Protein AF-A0A2I7N3X5-F1 (afdb_monomer_lite)

Foldseek 3Di:
DDDDDPVVVVVVVVVVVVVVVVVVVVVVVLVLLVVLLVLVVVVVVVVVVVQVLQFVVCLVVVAHDQDQAPQQVVSVHPGFQCPCDVFWRGWGWGDHHPDQKIKIKTWTDCVSNPLWAQQPSHGDPTKIKIWIWGDDDSGTDIQIEISTDCSSYDPRHHTD

Organism: NCBI:txid2067065

Radius of gyration: 23.69 Å; chains: 1; bounding box: 60×32×77 Å

InterPro domains:
  IPR001082 Fimbrial protein pilin [PF00114] (39-157)
  IPR045584 Pilin-like [SSF54523] (31-158)

Sequence (160 aa):
MKPKTPAIFKNVFIISIVVIAGLAWTFKITYESYLSRKKIHEGFLIITAIQNRLEGYADENSGIPYYPKLDNESFGLPNPFKINGTYINQVTALKPQNSSEISLIATVNTIEVPNLENGDDHPLSSPHIRFTGRYAHGGIIWQCSSDLAQRYLPDNCHGT

Structure (mmCIF, N/CA/C/O backbone):
data_AF-A0A2I7N3X5-F1
#
_entry.id   AF-A0A2I7N3X5-F1
#
loop_
_atom_site.group_PDB
_atom_site.id
_atom_site.type_symbol
_atom_site.label_atom_id
_atom_site.label_alt_id
_atom_site.label_comp_id
_atom_site.label_asym_id
_atom_site.label_entity_id
_atom_site.label_seq_id
_atom_site.pdbx_PDB_ins_code
_atom_site.Cartn_x
_atom_site.Cartn_y
_atom_site.Cartn_z
_atom_site.occupancy
_atom_site.B_iso_or_equiv
_atom_site.auth_seq_id
_atom_site.auth_comp_id
_atom_site.auth_asym_id
_atom_site.auth_atom_id
_atom_site.pdbx_PDB_model_num
ATOM 1 N N . MET A 1 1 ? -39.128 17.601 52.358 1.00 39.94 1 MET A N 1
ATOM 2 C CA . MET A 1 1 ? -39.457 16.328 51.676 1.00 39.94 1 MET A CA 1
ATOM 3 C C . MET A 1 1 ? -38.589 16.210 50.433 1.00 39.94 1 MET A C 1
ATOM 5 O O . MET A 1 1 ? -38.705 17.050 49.555 1.00 39.94 1 MET A O 1
ATOM 9 N N . LYS A 1 2 ? -37.662 15.246 50.386 1.00 49.31 2 LYS A N 1
ATOM 10 C CA . LYS A 1 2 ? -36.831 14.993 49.197 1.00 49.31 2 LYS A CA 1
ATOM 11 C C . LYS A 1 2 ? -37.617 14.037 48.287 1.00 49.31 2 LYS A C 1
ATOM 13 O O . LYS A 1 2 ? -37.956 12.953 48.767 1.00 49.31 2 LYS A O 1
ATOM 18 N N . PRO A 1 3 ? -37.960 14.405 47.042 1.00 56.19 3 PRO A N 1
ATOM 19 C CA . PRO A 1 3 ? -38.692 13.506 46.159 1.00 56.19 3 PRO A CA 1
ATOM 20 C C . PRO A 1 3 ? -37.821 12.280 45.858 1.00 56.19 3 PRO A C 1
ATOM 22 O O . PRO A 1 3 ? -36.704 12.403 45.357 1.00 56.19 3 PRO A O 1
ATOM 25 N N . LYS A 1 4 ? -38.313 11.090 46.222 1.00 56.38 4 LYS A N 1
ATOM 26 C CA . LYS A 1 4 ? -37.717 9.807 45.834 1.00 56.38 4 LYS A CA 1
ATOM 27 C C . LYS A 1 4 ? -37.973 9.631 44.341 1.00 56.38 4 LYS A C 1
ATOM 29 O O . LYS A 1 4 ? -39.075 9.268 43.942 1.00 56.38 4 LYS A O 1
ATOM 34 N N . THR A 1 5 ? -36.968 9.904 43.520 1.00 61.75 5 THR A N 1
ATOM 35 C CA . THR A 1 5 ? -36.982 9.526 42.106 1.00 61.75 5 THR A CA 1
ATOM 36 C C . THR A 1 5 ? -37.200 8.010 42.033 1.00 61.75 5 THR A C 1
ATOM 38 O O . THR A 1 5 ? -36.470 7.272 42.705 1.00 61.75 5 THR A O 1
ATOM 41 N N . PRO A 1 6 ? -38.205 7.513 41.291 1.00 58.97 6 PRO A N 1
ATOM 42 C CA . PRO A 1 6 ? -38.467 6.083 41.224 1.00 58.97 6 PRO A CA 1
ATOM 43 C C . PRO A 1 6 ? -37.237 5.384 40.639 1.00 58.97 6 PRO A C 1
ATOM 45 O O . PRO A 1 6 ? -36.724 5.792 39.598 1.00 58.97 6 PRO A O 1
ATOM 48 N N . ALA A 1 7 ? -36.751 4.337 41.314 1.00 6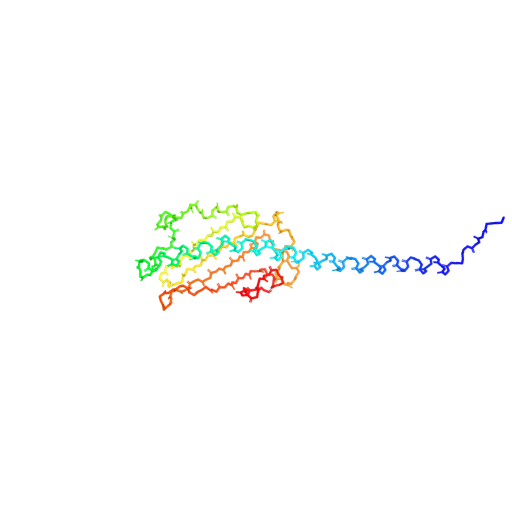0.81 7 ALA A N 1
ATOM 49 C CA . ALA A 1 7 ? -35.537 3.598 40.941 1.00 60.81 7 ALA A CA 1
ATOM 50 C C . ALA A 1 7 ? -35.543 3.116 39.473 1.00 60.81 7 ALA A C 1
ATOM 52 O O . ALA A 1 7 ? -34.493 2.991 38.850 1.00 60.81 7 ALA A O 1
ATOM 53 N N . ILE A 1 8 ? -36.736 2.939 38.901 1.00 62.22 8 ILE A N 1
ATOM 54 C CA . ILE A 1 8 ? -36.976 2.603 37.496 1.00 62.22 8 ILE A CA 1
ATOM 55 C C . ILE A 1 8 ? -36.409 3.680 36.553 1.00 62.22 8 ILE A C 1
ATOM 57 O O . ILE A 1 8 ? -35.734 3.343 35.587 1.00 62.22 8 ILE A O 1
ATOM 61 N N . PHE A 1 9 ? -36.591 4.971 36.859 1.00 63.41 9 PHE A N 1
ATOM 62 C CA . PHE A 1 9 ? -36.095 6.073 36.023 1.00 63.41 9 PHE A CA 1
ATOM 63 C C . PHE A 1 9 ? -34.560 6.125 35.998 1.00 63.41 9 PHE A C 1
ATOM 65 O O . PHE A 1 9 ? -33.952 6.365 34.959 1.00 63.41 9 PHE A O 1
ATOM 72 N N . LYS A 1 10 ? -33.922 5.817 37.136 1.00 72.31 10 LYS A N 1
ATOM 73 C CA . LYS A 1 10 ? -32.459 5.723 37.246 1.00 72.31 10 LYS A CA 1
ATOM 74 C C . LYS A 1 10 ? -31.905 4.555 36.420 1.00 72.31 10 LYS A C 1
ATOM 76 O O . LYS A 1 10 ? -30.892 4.720 35.748 1.00 72.31 10 LYS A O 1
ATOM 81 N N . ASN A 1 11 ? -32.579 3.405 36.433 1.00 78.31 11 ASN A N 1
ATOM 82 C CA . ASN A 1 11 ? -32.151 2.227 35.677 1.00 78.31 11 ASN A CA 1
ATOM 83 C C . ASN A 1 11 ? -32.316 2.425 34.164 1.00 78.31 11 ASN A C 1
ATOM 85 O O . ASN A 1 11 ? -31.396 2.113 33.414 1.00 78.31 11 ASN A O 1
ATOM 89 N N . VAL A 1 12 ? -33.436 3.007 33.720 1.00 83.38 12 VAL A N 1
ATOM 90 C CA . VAL A 1 12 ? -33.669 3.324 32.299 1.00 83.38 12 VAL A CA 1
ATOM 91 C C . VAL A 1 12 ? -32.603 4.286 31.766 1.00 83.38 12 VAL A C 1
ATOM 93 O O . VAL A 1 12 ? -32.057 4.051 30.691 1.00 83.38 12 VAL A O 1
ATOM 96 N N . PHE A 1 13 ? -32.239 5.313 32.540 1.00 83.69 13 PHE A N 1
ATOM 97 C CA . PHE A 1 13 ? -31.217 6.287 32.145 1.00 83.69 13 PHE A CA 1
ATOM 98 C C . PHE A 1 13 ? -29.816 5.665 32.007 1.00 83.69 13 PHE A C 1
ATOM 100 O O . PHE A 1 13 ? -29.092 5.951 31.051 1.00 83.69 13 PHE A O 1
ATOM 107 N N . ILE A 1 14 ? -29.439 4.763 32.920 1.00 86.62 14 ILE A N 1
ATOM 108 C CA . ILE A 1 14 ? -28.159 4.041 32.838 1.00 86.62 14 ILE A CA 1
ATOM 109 C C . ILE A 1 14 ? -28.139 3.130 31.605 1.00 86.62 14 ILE A C 1
ATOM 111 O O . ILE A 1 14 ? -27.171 3.159 30.848 1.00 86.62 14 ILE A O 1
ATOM 115 N N . ILE A 1 15 ? -29.216 2.376 31.360 1.00 87.88 15 ILE A N 1
ATOM 116 C CA . ILE A 1 15 ? -29.321 1.489 30.192 1.00 87.88 15 ILE A CA 1
ATOM 117 C C . ILE A 1 15 ? -29.204 2.296 28.894 1.00 87.88 15 ILE A C 1
ATOM 119 O O . ILE A 1 15 ? -28.446 1.908 28.007 1.00 87.88 15 ILE A O 1
ATOM 123 N N . SER A 1 16 ? -29.874 3.450 28.793 1.00 87.25 16 SER A N 1
ATOM 124 C CA . SER A 1 16 ? -29.777 4.295 27.598 1.00 87.25 16 SER A CA 1
ATOM 125 C C . SER A 1 16 ? -28.356 4.790 27.326 1.00 87.25 16 SER A C 1
ATOM 127 O O . SER A 1 16 ? -27.920 4.776 26.178 1.00 87.25 16 SER A O 1
ATOM 129 N N . ILE A 1 17 ? -27.600 5.163 28.365 1.00 89.94 17 ILE A N 1
ATOM 130 C CA . ILE A 1 17 ? -26.208 5.611 28.206 1.00 89.94 17 ILE A CA 1
ATOM 131 C C . ILE A 1 17 ? -25.330 4.464 27.704 1.00 89.94 17 ILE A C 1
ATOM 133 O O . ILE A 1 17 ? -24.526 4.666 26.797 1.00 89.94 17 ILE A O 1
ATOM 137 N N . VAL A 1 18 ? -25.501 3.260 28.257 1.00 90.12 18 VAL A N 1
ATOM 138 C CA . VAL A 1 18 ? -24.733 2.074 27.850 1.00 90.12 18 VAL A CA 1
ATOM 139 C C . VAL A 1 18 ? -24.995 1.727 26.383 1.00 90.12 18 VAL A C 1
ATOM 141 O O . VAL A 1 18 ? -24.051 1.471 25.639 1.00 90.12 18 VAL A O 1
ATOM 144 N N . VAL A 1 19 ? -26.254 1.782 25.942 1.00 91.19 19 VAL A N 1
ATOM 145 C CA . VAL A 1 19 ? -26.618 1.520 24.540 1.00 91.19 19 VAL A CA 1
ATOM 146 C C . VAL A 1 19 ? -25.997 2.557 23.600 1.00 91.19 19 VAL A C 1
ATOM 148 O O . VAL A 1 19 ? -25.390 2.187 22.597 1.00 91.19 19 VAL A O 1
ATOM 151 N N . ILE A 1 20 ? -26.087 3.849 23.933 1.00 90.69 20 ILE A N 1
ATOM 152 C CA . ILE A 1 20 ? -25.499 4.924 23.118 1.00 90.69 20 ILE A CA 1
ATOM 153 C C . ILE A 1 20 ? -23.973 4.790 23.056 1.00 90.69 20 ILE A C 1
ATOM 155 O O . ILE A 1 20 ? -23.391 4.926 21.980 1.00 90.69 20 ILE A O 1
ATOM 159 N N . ALA A 1 21 ? -23.322 4.482 24.180 1.00 87.75 21 ALA A N 1
ATOM 160 C CA . ALA A 1 21 ? -21.878 4.279 24.234 1.00 87.75 21 ALA A CA 1
ATOM 161 C C . ALA A 1 21 ? -21.433 3.083 23.375 1.00 87.75 21 ALA A C 1
ATOM 163 O O . ALA A 1 21 ? -20.448 3.188 22.644 1.00 87.75 21 ALA A O 1
ATOM 164 N N . GLY A 1 22 ? -22.182 1.975 23.407 1.00 85.31 22 GLY A N 1
ATOM 165 C CA . GLY A 1 22 ? -21.924 0.810 22.558 1.00 85.31 22 GLY A CA 1
ATOM 166 C C . GLY A 1 22 ? -22.030 1.136 21.066 1.00 85.31 22 GLY A C 1
ATOM 167 O O . GLY A 1 22 ? -21.127 0.815 20.294 1.00 85.31 22 GLY A O 1
ATOM 168 N N . LEU A 1 23 ? -23.085 1.849 20.660 1.00 85.62 23 LEU A N 1
ATOM 169 C CA . LEU A 1 23 ? -23.253 2.287 19.270 1.00 85.62 23 LEU A CA 1
ATOM 170 C C . LEU A 1 23 ? -22.126 3.235 18.839 1.00 85.62 23 LEU A C 1
ATOM 172 O O . LEU A 1 23 ? -21.518 3.027 17.790 1.00 85.62 23 LEU A O 1
ATOM 176 N N . ALA A 1 24 ? -21.782 4.226 19.665 1.00 82.00 24 ALA A N 1
ATOM 177 C CA . ALA A 1 24 ? -20.687 5.153 19.380 1.00 82.00 24 ALA A CA 1
ATOM 178 C C . ALA A 1 24 ? -19.349 4.424 19.155 1.00 82.00 24 ALA A C 1
ATOM 180 O O . ALA A 1 24 ? -18.586 4.789 18.260 1.00 82.00 24 ALA A O 1
ATOM 181 N N . TRP A 1 25 ? -19.088 3.354 19.912 1.00 80.19 25 TRP A N 1
ATOM 182 C CA . TRP A 1 25 ? -17.894 2.530 19.731 1.00 80.19 25 TRP A CA 1
ATOM 183 C C . TRP A 1 25 ? -17.857 1.856 18.353 1.00 80.19 25 TRP A C 1
ATOM 185 O O . TRP A 1 25 ? -16.830 1.888 17.675 1.00 80.19 25 TRP A O 1
ATOM 195 N N . THR A 1 26 ? -18.974 1.289 17.894 1.00 79.44 26 THR A N 1
ATOM 196 C CA . THR A 1 26 ? -19.036 0.648 16.565 1.00 79.44 26 THR A CA 1
ATOM 197 C C . THR A 1 26 ? -18.833 1.640 15.414 1.00 79.44 26 THR A C 1
ATOM 199 O O . THR A 1 26 ? -18.133 1.334 14.443 1.00 79.44 26 THR A O 1
ATOM 202 N N . PHE A 1 27 ? -19.356 2.864 15.546 1.00 80.94 27 PHE A N 1
ATOM 203 C CA . PHE A 1 27 ? -19.112 3.937 14.578 1.00 80.94 27 PHE A CA 1
ATOM 204 C C . PHE A 1 27 ? -17.645 4.371 14.554 1.00 80.94 27 PHE A C 1
ATOM 206 O O . PHE A 1 27 ? -17.106 4.663 13.489 1.00 80.94 27 PHE A O 1
ATOM 213 N N . LYS A 1 28 ? -16.967 4.367 15.706 1.00 78.69 28 LYS A N 1
ATOM 214 C CA . LYS A 1 28 ? -15.537 4.676 15.768 1.00 78.69 28 LYS A CA 1
ATOM 215 C C . LYS A 1 28 ? -14.713 3.674 14.953 1.00 78.69 28 LYS A C 1
ATOM 217 O O . LYS A 1 28 ? -13.916 4.093 14.126 1.00 78.69 28 LYS A O 1
ATOM 222 N N . ILE A 1 29 ? -14.922 2.369 15.135 1.00 77.88 29 ILE A N 1
ATOM 223 C CA . ILE A 1 29 ? -14.135 1.326 14.442 1.00 77.88 29 ILE A CA 1
ATOM 224 C C . ILE A 1 29 ? -14.272 1.433 12.915 1.00 77.88 29 ILE A C 1
ATOM 226 O O . ILE A 1 29 ? -13.287 1.354 12.173 1.00 77.88 29 ILE A O 1
ATOM 230 N N . THR A 1 30 ? -15.501 1.634 12.440 1.00 78.50 30 THR A N 1
ATOM 231 C CA . THR A 1 30 ? -15.784 1.785 11.005 1.00 78.50 30 THR A CA 1
ATOM 232 C C . THR A 1 30 ? -15.165 3.060 10.436 1.00 78.50 30 THR A C 1
ATOM 234 O O . THR A 1 30 ? -14.580 3.028 9.352 1.00 78.50 30 THR A O 1
ATOM 237 N N . TYR A 1 31 ? -15.213 4.162 11.187 1.00 82.81 31 TYR A N 1
ATOM 238 C CA . TYR A 1 31 ? -14.590 5.425 10.802 1.00 82.81 31 TYR A CA 1
ATOM 239 C C . TYR A 1 31 ? -13.059 5.336 10.712 1.00 82.81 31 TYR A C 1
ATOM 241 O O . TYR A 1 31 ? -12.484 5.764 9.712 1.00 82.81 31 TYR A O 1
ATOM 249 N N . GLU A 1 32 ? -12.399 4.727 11.700 1.00 82.88 32 GLU A N 1
ATOM 250 C CA . GLU A 1 32 ? -10.943 4.506 11.677 1.00 82.88 32 GLU A CA 1
ATOM 251 C C . GLU A 1 32 ? -10.533 3.674 10.454 1.00 82.88 32 GLU A C 1
ATOM 253 O O . GLU A 1 32 ? -9.577 4.008 9.756 1.00 82.88 32 GLU A O 1
ATOM 258 N N . SER A 1 33 ? -11.311 2.638 10.120 1.00 81.56 33 SER A N 1
ATOM 259 C CA . SER A 1 33 ? -11.025 1.799 8.951 1.00 81.56 33 SER A CA 1
ATOM 260 C C . SER A 1 33 ? -11.142 2.562 7.632 1.00 81.56 33 SER A C 1
ATOM 262 O O . SER A 1 33 ? -10.308 2.402 6.739 1.00 81.56 33 SER A O 1
ATOM 264 N N . TYR A 1 34 ? -12.135 3.445 7.523 1.00 85.81 34 TYR A N 1
ATOM 265 C CA . TYR A 1 34 ? -12.298 4.324 6.370 1.00 85.81 34 TYR A CA 1
ATOM 266 C C . TYR A 1 34 ? -11.153 5.340 6.239 1.00 85.81 34 TYR A C 1
ATOM 268 O O . TYR A 1 34 ? -10.652 5.566 5.134 1.00 85.81 34 TYR A O 1
ATOM 276 N N . LEU A 1 35 ? -10.711 5.932 7.353 1.00 87.25 35 LEU A N 1
ATOM 277 C CA . LEU A 1 35 ? -9.559 6.833 7.358 1.00 87.25 35 LEU A CA 1
ATOM 278 C C . LEU A 1 35 ? -8.281 6.109 6.930 1.00 87.25 35 LEU A C 1
ATOM 280 O O . LEU A 1 35 ? -7.566 6.616 6.068 1.00 87.25 35 LEU A O 1
ATOM 284 N N . SER A 1 36 ? -8.020 4.914 7.463 1.00 88.06 36 SER A N 1
ATOM 285 C CA . SER A 1 36 ? -6.865 4.105 7.063 1.00 88.06 36 SER A CA 1
ATOM 286 C C . SER A 1 36 ? -6.908 3.750 5.576 1.00 88.06 36 SER A C 1
ATOM 288 O O . SER A 1 36 ? -5.895 3.902 4.896 1.00 88.06 36 SER A O 1
ATOM 290 N N . ARG A 1 37 ? -8.083 3.397 5.029 1.00 89.75 37 ARG A N 1
ATOM 291 C CA . ARG A 1 37 ? -8.264 3.163 3.584 1.00 89.75 37 ARG A CA 1
ATOM 292 C C . ARG A 1 37 ? -7.903 4.394 2.751 1.00 89.75 37 ARG A C 1
ATOM 294 O O . ARG A 1 37 ? -7.220 4.267 1.739 1.00 89.75 37 ARG A O 1
ATOM 301 N N . LYS A 1 38 ? -8.322 5.591 3.177 1.00 88.44 38 LYS A N 1
ATOM 302 C CA . LYS A 1 38 ? -7.966 6.852 2.502 1.00 88.44 38 LYS A CA 1
ATOM 303 C C . LYS A 1 38 ? -6.466 7.127 2.530 1.00 88.44 38 LYS A C 1
ATOM 305 O O . LYS A 1 38 ? -5.890 7.422 1.490 1.00 88.44 38 LYS A O 1
ATOM 310 N N . LYS A 1 39 ? -5.836 6.986 3.696 1.00 88.19 39 LYS A N 1
ATOM 311 C CA . LYS A 1 39 ? -4.389 7.176 3.867 1.00 88.19 39 LYS A CA 1
ATOM 312 C C . LYS A 1 39 ? -3.583 6.207 3.002 1.00 88.19 39 LYS A C 1
ATOM 314 O O . LYS A 1 39 ? -2.647 6.606 2.315 1.00 88.19 39 LYS A O 1
ATOM 319 N N . ILE A 1 40 ? -3.986 4.937 2.985 1.00 87.94 40 ILE A N 1
ATOM 320 C CA . ILE A 1 40 ? -3.388 3.925 2.114 1.00 87.94 40 ILE A CA 1
ATOM 321 C C . ILE A 1 40 ? -3.567 4.326 0.649 1.00 87.94 40 ILE A C 1
ATOM 323 O O . ILE A 1 40 ? -2.587 4.328 -0.088 1.00 87.94 40 ILE A O 1
ATOM 327 N N . HIS A 1 41 ? -4.767 4.745 0.237 1.00 88.00 41 HIS A N 1
ATOM 328 C CA . HIS A 1 41 ? -5.035 5.194 -1.131 1.00 88.00 41 HIS A CA 1
ATOM 329 C C . HIS A 1 41 ? -4.172 6.395 -1.558 1.00 88.00 41 HIS A C 1
ATOM 331 O O . HIS A 1 41 ? -3.669 6.417 -2.677 1.00 88.00 41 HIS A O 1
ATOM 337 N N . GLU A 1 42 ? -3.922 7.359 -0.669 1.00 85.12 42 GLU A N 1
ATOM 338 C CA . GLU A 1 42 ? -2.956 8.439 -0.928 1.00 85.12 42 GLU A CA 1
ATOM 339 C C . GLU A 1 42 ? -1.536 7.882 -1.129 1.00 85.12 42 GLU A C 1
ATOM 341 O O . GLU A 1 42 ? -0.811 8.322 -2.020 1.00 85.12 42 GLU A O 1
ATOM 346 N N . GLY A 1 43 ? -1.163 6.847 -0.373 1.00 83.44 43 GLY A N 1
ATOM 347 C CA . GLY A 1 43 ? 0.073 6.090 -0.573 1.00 83.44 43 GLY A CA 1
ATOM 348 C C . GLY A 1 43 ? 0.182 5.417 -1.947 1.00 83.44 43 GLY A C 1
ATOM 349 O O . GLY A 1 43 ? 1.267 5.403 -2.530 1.00 83.44 43 GLY A O 1
ATOM 350 N N . PHE A 1 44 ? -0.926 4.922 -2.510 1.00 86.19 44 PHE A N 1
ATOM 351 C CA . PHE A 1 44 ? -0.937 4.326 -3.854 1.00 86.19 44 PHE A CA 1
ATOM 352 C C . PHE A 1 44 ? -0.507 5.323 -4.941 1.00 86.19 44 PHE A C 1
ATOM 354 O O . PHE A 1 44 ? 0.096 4.897 -5.921 1.00 86.19 44 PHE A O 1
ATOM 361 N N . LEU A 1 45 ? -0.729 6.634 -4.770 1.00 85.31 45 LEU A N 1
ATOM 362 C CA . LEU A 1 45 ? -0.313 7.655 -5.749 1.00 85.31 45 LEU A CA 1
ATOM 363 C C . LEU A 1 45 ? 1.207 7.702 -5.956 1.00 85.31 45 LEU A C 1
ATOM 365 O O . LEU A 1 45 ? 1.694 7.997 -7.046 1.00 85.31 45 LEU A O 1
ATOM 369 N N . ILE A 1 46 ? 1.973 7.398 -4.908 1.00 82.31 46 ILE A N 1
ATOM 370 C CA . ILE A 1 46 ? 3.433 7.303 -5.000 1.00 82.31 46 ILE A CA 1
ATOM 371 C C . ILE A 1 46 ? 3.824 6.089 -5.844 1.00 82.31 46 ILE A C 1
ATOM 373 O O . ILE A 1 46 ? 4.751 6.148 -6.650 1.00 82.31 46 ILE A O 1
ATOM 377 N N . ILE A 1 47 ? 3.103 4.987 -5.664 1.00 83.88 47 ILE A N 1
ATOM 378 C CA . ILE A 1 47 ? 3.382 3.718 -6.328 1.00 83.88 47 ILE A CA 1
ATOM 379 C C . ILE A 1 47 ? 3.018 3.802 -7.809 1.00 83.88 47 ILE A C 1
ATOM 381 O O . ILE A 1 47 ? 3.817 3.388 -8.645 1.00 83.88 47 ILE A O 1
ATOM 385 N N . THR A 1 48 ? 1.878 4.404 -8.152 1.00 85.81 48 THR A N 1
ATOM 386 C CA . THR A 1 48 ? 1.470 4.599 -9.552 1.00 85.81 48 THR A CA 1
ATOM 387 C C . THR A 1 48 ? 2.475 5.451 -10.323 1.00 85.81 48 THR A C 1
ATOM 389 O O . THR A 1 48 ? 2.793 5.144 -11.468 1.00 85.81 48 THR A O 1
ATOM 392 N N . ALA A 1 49 ? 3.071 6.467 -9.691 1.00 83.19 49 ALA A N 1
ATOM 393 C CA . ALA A 1 49 ? 4.147 7.240 -10.309 1.00 83.19 49 ALA A CA 1
ATOM 394 C C . ALA A 1 49 ? 5.387 6.380 -10.631 1.00 83.19 49 ALA A C 1
ATOM 396 O O . ALA A 1 49 ? 6.029 6.595 -11.660 1.00 83.19 49 ALA A O 1
ATOM 397 N N . ILE A 1 50 ? 5.721 5.398 -9.785 1.00 81.00 50 ILE A N 1
ATOM 398 C CA . ILE A 1 50 ? 6.811 4.443 -10.047 1.00 81.00 50 ILE A CA 1
ATOM 399 C C . ILE A 1 50 ? 6.429 3.491 -11.185 1.00 81.00 50 ILE A C 1
ATOM 401 O O . ILE A 1 50 ? 7.242 3.265 -12.079 1.00 81.00 50 ILE A O 1
ATOM 405 N N . GLN A 1 51 ? 5.206 2.957 -11.170 1.00 85.44 51 GLN A N 1
ATOM 406 C CA . GLN A 1 51 ? 4.695 2.063 -12.213 1.00 85.44 51 GLN A CA 1
ATOM 407 C C . GLN A 1 51 ? 4.765 2.726 -13.591 1.00 85.44 51 GLN A C 1
ATOM 409 O O . GLN A 1 51 ? 5.372 2.163 -14.496 1.00 85.44 51 GLN A O 1
ATOM 414 N N . ASN A 1 52 ? 4.285 3.967 -13.708 1.00 85.94 52 ASN A N 1
ATOM 415 C CA . ASN A 1 52 ? 4.334 4.738 -14.952 1.00 85.94 52 ASN A CA 1
ATOM 416 C C . ASN A 1 52 ? 5.771 4.962 -15.451 1.00 85.94 52 ASN A C 1
ATOM 418 O O . ASN A 1 52 ? 6.029 4.922 -16.650 1.00 85.94 52 ASN A O 1
ATOM 422 N N . ARG A 1 53 ? 6.734 5.193 -14.544 1.00 81.75 53 ARG A N 1
ATOM 423 C CA . ARG A 1 53 ? 8.151 5.321 -14.928 1.00 81.75 53 ARG A CA 1
ATOM 424 C C . ARG A 1 53 ? 8.732 4.003 -15.436 1.00 81.75 53 ARG A C 1
ATOM 426 O O . ARG A 1 53 ? 9.524 4.017 -16.372 1.00 81.75 53 ARG A O 1
ATOM 433 N N . LEU A 1 54 ? 8.357 2.880 -14.825 1.00 79.31 54 LEU A N 1
ATOM 434 C CA . LEU A 1 54 ? 8.790 1.553 -15.269 1.00 79.31 54 LEU A CA 1
ATOM 435 C C . LEU A 1 54 ? 8.163 1.168 -16.608 1.00 79.31 54 LEU A C 1
ATOM 437 O O . LEU A 1 54 ? 8.843 0.563 -17.429 1.00 79.31 54 LEU A O 1
ATOM 441 N N . GLU A 1 55 ? 6.904 1.536 -16.834 1.00 83.69 55 GLU A N 1
ATOM 442 C CA . GLU A 1 55 ? 6.227 1.374 -18.122 1.00 83.69 55 GLU A CA 1
ATOM 443 C C . GLU A 1 55 ? 6.914 2.195 -19.212 1.00 83.69 55 GLU A C 1
ATOM 445 O O . GLU A 1 55 ? 7.334 1.620 -20.209 1.00 83.69 55 GLU A O 1
ATOM 450 N N . GLY A 1 56 ? 7.154 3.491 -18.978 1.00 80.88 56 GLY A N 1
ATOM 451 C CA . GLY A 1 56 ? 7.872 4.339 -19.935 1.00 80.88 56 GLY A CA 1
ATOM 452 C C . GLY A 1 56 ? 9.267 3.804 -20.272 1.00 80.88 56 GLY A C 1
ATOM 453 O O . GLY A 1 56 ? 9.642 3.738 -21.439 1.00 80.88 56 GLY A O 1
ATOM 454 N N . TYR A 1 57 ? 10.009 3.324 -19.268 1.00 78.25 57 TYR A N 1
ATOM 455 C CA . TYR A 1 57 ? 11.290 2.658 -19.508 1.00 78.25 57 TYR A CA 1
ATOM 456 C C . TYR A 1 57 ? 11.128 1.392 -20.361 1.00 78.25 57 TYR A C 1
ATOM 458 O O . TYR A 1 57 ? 11.916 1.16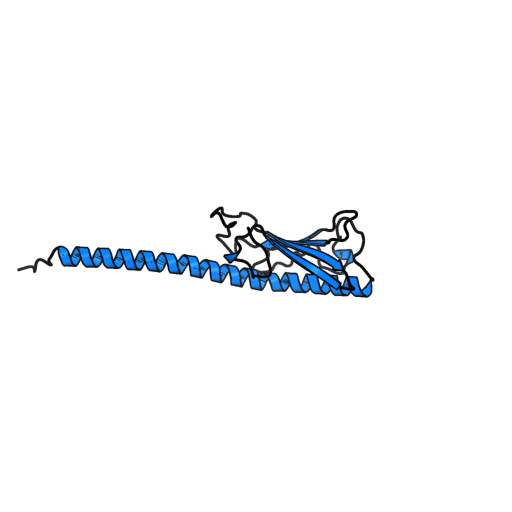0 -21.279 1.00 78.25 57 TYR A O 1
ATOM 466 N N . ALA A 1 58 ? 10.143 0.548 -20.042 1.00 78.94 58 ALA A N 1
ATOM 467 C CA . ALA A 1 58 ? 9.920 -0.706 -20.750 1.00 78.94 58 ALA A CA 1
ATOM 468 C C . ALA A 1 58 ? 9.506 -0.477 -22.210 1.00 78.94 58 ALA A C 1
ATOM 470 O O . ALA A 1 58 ? 9.927 -1.243 -23.076 1.00 78.94 58 ALA A O 1
ATOM 471 N N . ASP A 1 59 ? 8.753 0.585 -22.488 1.00 81.31 59 ASP A N 1
ATOM 472 C CA . ASP A 1 59 ? 8.362 0.981 -23.840 1.00 81.31 59 ASP A CA 1
ATOM 473 C C . ASP A 1 59 ? 9.558 1.499 -24.647 1.00 81.31 59 ASP A C 1
ATOM 475 O O . ASP A 1 59 ? 9.774 1.061 -25.777 1.00 81.31 59 ASP A O 1
ATOM 479 N N . GLU A 1 60 ? 10.397 2.357 -24.055 1.00 79.56 60 GLU A N 1
ATOM 480 C CA . GLU A 1 60 ? 11.610 2.876 -24.706 1.00 79.56 60 GLU A CA 1
ATOM 481 C C . GLU A 1 60 ? 12.647 1.778 -24.996 1.00 79.56 60 GLU A C 1
ATOM 483 O O . GLU A 1 60 ? 13.344 1.828 -26.010 1.00 79.56 60 GLU A O 1
ATOM 488 N N . ASN A 1 61 ? 12.743 0.767 -24.126 1.00 73.88 61 ASN A N 1
ATOM 489 C CA . ASN A 1 61 ? 13.784 -0.265 -24.185 1.00 73.88 61 ASN A CA 1
ATOM 490 C C . ASN A 1 61 ? 13.273 -1.633 -24.675 1.00 73.88 61 ASN A C 1
ATOM 492 O O . ASN A 1 61 ? 14.024 -2.610 -24.653 1.00 73.88 61 ASN A O 1
ATOM 496 N N . SER A 1 62 ? 12.016 -1.720 -25.134 1.00 71.56 62 SER A N 1
ATOM 497 C CA . SER A 1 62 ? 11.367 -2.971 -25.575 1.00 71.56 62 SER A CA 1
ATOM 498 C C . SER A 1 62 ? 11.426 -4.099 -24.532 1.00 71.56 62 SER A C 1
ATOM 500 O O . SER A 1 62 ? 11.572 -5.279 -24.865 1.00 71.56 62 SER A O 1
ATOM 502 N N . GLY A 1 63 ? 11.330 -3.742 -23.251 1.00 68.44 63 GLY A N 1
ATOM 503 C CA . GLY A 1 63 ? 11.343 -4.680 -22.138 1.00 68.44 63 GLY A CA 1
ATOM 504 C C . GLY A 1 63 ? 11.979 -4.135 -20.861 1.00 68.44 63 GLY A C 1
ATOM 505 O O . GLY A 1 63 ? 12.505 -3.030 -20.787 1.00 68.44 63 GLY A O 1
ATOM 506 N N . ILE A 1 64 ? 11.930 -4.961 -19.818 1.00 68.56 64 ILE A N 1
ATOM 507 C CA . ILE A 1 64 ? 12.472 -4.650 -18.491 1.00 68.56 64 ILE A CA 1
ATOM 508 C C . ILE A 1 64 ? 13.884 -5.244 -18.389 1.00 68.56 64 ILE A C 1
ATOM 510 O O . ILE A 1 64 ? 14.044 -6.441 -18.662 1.00 68.56 64 ILE A O 1
ATOM 514 N N . PRO A 1 65 ? 14.898 -4.513 -17.897 1.00 58.88 65 PRO A N 1
ATOM 515 C CA . PRO A 1 65 ? 16.276 -4.979 -17.928 1.00 58.88 65 PRO A CA 1
ATOM 516 C C . PRO A 1 65 ? 16.497 -6.139 -16.944 1.00 58.88 65 PRO A C 1
ATOM 518 O O . PRO A 1 65 ? 15.751 -6.333 -15.981 1.00 58.88 65 PRO A O 1
ATOM 521 N N . TYR A 1 66 ? 17.493 -6.977 -17.228 1.00 51.31 66 TYR A N 1
ATOM 522 C CA . TYR A 1 66 ? 17.702 -8.311 -16.637 1.00 51.31 66 TYR A CA 1
ATOM 523 C C . TYR A 1 66 ? 18.376 -8.305 -15.248 1.00 51.31 66 TYR A C 1
ATOM 525 O O . TYR A 1 66 ? 18.909 -9.320 -14.807 1.00 51.31 66 TYR A O 1
ATOM 533 N N . TYR A 1 67 ? 18.420 -7.175 -14.541 1.00 52.38 67 TYR A N 1
ATOM 534 C CA . TYR A 1 67 ? 19.243 -7.091 -13.334 1.00 52.38 67 TYR A CA 1
ATOM 535 C C . TYR A 1 67 ? 18.588 -7.799 -12.116 1.00 52.38 67 TYR A C 1
ATOM 537 O O . TYR A 1 67 ? 17.431 -7.513 -11.808 1.00 52.38 67 TYR A O 1
ATOM 545 N N . PRO A 1 68 ? 19.315 -8.695 -11.399 1.00 44.28 68 PRO A N 1
ATOM 546 C CA . PRO A 1 68 ? 18.832 -9.487 -10.241 1.00 44.28 68 PRO A CA 1
ATOM 547 C C . PRO A 1 68 ? 18.322 -8.666 -9.050 1.00 44.28 68 PRO A C 1
ATOM 549 O O . PRO A 1 68 ? 17.543 -9.120 -8.215 1.00 44.28 68 PRO A O 1
ATOM 552 N N . LYS A 1 69 ? 18.859 -7.459 -8.938 1.00 47.78 69 LYS A N 1
ATOM 553 C CA . LYS A 1 69 ? 18.376 -6.352 -8.133 1.00 47.78 69 LYS A CA 1
ATOM 554 C C . LYS A 1 69 ? 18.389 -5.192 -9.105 1.00 47.78 69 LYS A C 1
ATOM 556 O O . LYS A 1 69 ? 19.416 -4.966 -9.744 1.00 47.78 69 LYS A O 1
ATOM 561 N N . LEU A 1 70 ? 17.269 -4.500 -9.254 1.00 52.91 70 LEU A N 1
ATOM 562 C CA . LEU A 1 70 ? 17.292 -3.210 -9.919 1.00 52.91 70 LEU A CA 1
ATOM 563 C C . LEU A 1 70 ? 18.112 -2.302 -8.998 1.00 52.91 70 LEU A C 1
ATOM 565 O O . LEU A 1 70 ? 17.584 -1.805 -8.007 1.00 52.91 70 LEU A O 1
ATOM 569 N N . ASP A 1 71 ? 19.415 -2.165 -9.246 1.00 45.97 71 ASP A N 1
ATOM 570 C CA . ASP A 1 71 ? 20.180 -1.116 -8.584 1.00 45.97 71 ASP A CA 1
ATOM 571 C C . ASP A 1 71 ? 19.603 0.194 -9.117 1.00 45.97 71 ASP A C 1
ATOM 573 O O . ASP A 1 71 ? 19.555 0.399 -10.333 1.00 45.97 71 ASP A O 1
ATOM 577 N N . ASN A 1 72 ? 19.044 1.004 -8.217 1.00 51.56 72 ASN A N 1
ATOM 578 C CA . ASN A 1 72 ? 18.106 2.091 -8.525 1.00 51.56 72 ASN A CA 1
ATOM 579 C C . ASN A 1 72 ? 18.666 3.119 -9.532 1.00 51.56 72 ASN A C 1
ATOM 581 O O . ASN A 1 72 ? 17.912 3.739 -10.284 1.00 51.56 72 ASN A O 1
ATOM 585 N N . GLU A 1 73 ? 19.995 3.219 -9.623 1.00 47.97 73 GLU A N 1
ATOM 586 C CA . GLU A 1 73 ? 20.709 4.037 -10.609 1.00 47.97 73 GLU A CA 1
ATOM 587 C C . GLU A 1 73 ? 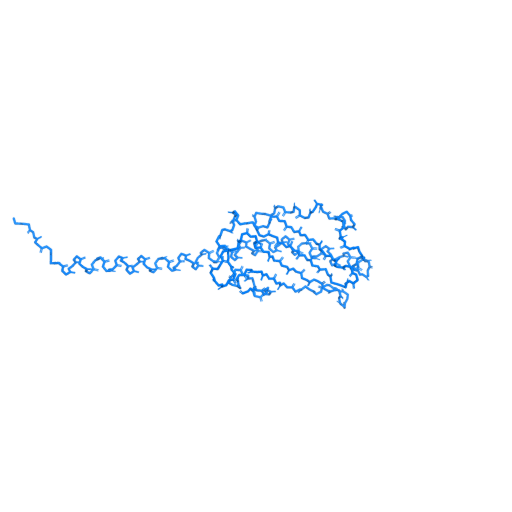20.465 3.600 -12.063 1.00 47.97 73 GLU A C 1
ATOM 589 O O . GLU A 1 73 ? 20.460 4.437 -12.962 1.00 47.97 73 GLU A O 1
ATOM 594 N N . SER A 1 74 ? 20.161 2.320 -12.301 1.00 48.09 74 SER A N 1
ATOM 595 C CA . SER A 1 74 ? 19.951 1.748 -13.642 1.00 48.09 74 SER A CA 1
ATOM 596 C C . SER A 1 74 ? 18.690 2.275 -14.344 1.00 48.09 74 SER A C 1
ATOM 598 O O . SER A 1 74 ? 18.548 2.114 -15.552 1.00 48.09 74 SER A O 1
ATOM 600 N N . PHE A 1 75 ? 17.771 2.894 -13.592 1.00 52.72 75 PHE A N 1
ATOM 601 C CA . PHE A 1 75 ? 16.482 3.404 -14.082 1.00 52.72 75 PHE A CA 1
ATOM 602 C C . PHE A 1 75 ? 16.344 4.928 -13.939 1.00 52.72 75 PHE A C 1
ATOM 604 O O . PHE A 1 75 ? 15.267 5.469 -14.185 1.00 52.72 75 PHE A O 1
ATOM 611 N N . GLY A 1 76 ? 17.390 5.632 -13.482 1.00 49.31 76 GLY A N 1
ATOM 612 C CA . GLY A 1 76 ? 17.274 7.049 -13.113 1.00 49.31 76 GLY A CA 1
ATOM 613 C C . GLY A 1 76 ? 16.296 7.286 -11.952 1.00 49.31 76 GLY A C 1
ATOM 614 O O . GLY A 1 76 ? 15.650 8.335 -11.875 1.00 49.31 76 GLY A O 1
ATOM 615 N N . LEU A 1 77 ? 16.142 6.294 -11.066 1.00 52.91 77 LEU A N 1
ATOM 616 C CA . LEU A 1 77 ? 15.226 6.328 -9.928 1.00 52.91 77 LEU A CA 1
ATOM 617 C C . LEU A 1 77 ? 16.016 6.542 -8.622 1.00 52.91 77 LEU A C 1
ATOM 619 O O . LEU A 1 77 ? 17.129 6.036 -8.482 1.00 52.91 77 LEU A O 1
ATOM 623 N N . PRO A 1 78 ? 15.483 7.312 -7.654 1.00 48.66 78 PRO A N 1
ATOM 624 C CA . PRO A 1 78 ? 16.167 7.568 -6.386 1.00 48.66 78 PRO A CA 1
ATOM 625 C C . PRO A 1 78 ? 16.429 6.269 -5.597 1.00 48.66 78 PRO A C 1
ATOM 627 O O . PRO A 1 78 ? 15.634 5.332 -5.639 1.00 48.66 78 PRO A O 1
ATOM 630 N N . ASN A 1 79 ? 17.571 6.216 -4.904 1.00 43.78 79 ASN A N 1
ATOM 631 C CA . ASN A 1 79 ? 18.163 5.005 -4.324 1.00 43.78 79 ASN A CA 1
ATOM 632 C C . ASN A 1 79 ? 17.772 4.768 -2.851 1.00 43.78 79 ASN A C 1
ATOM 634 O O . ASN A 1 79 ? 17.849 5.699 -2.042 1.00 43.78 79 ASN A O 1
ATOM 638 N N . PRO A 1 80 ? 17.467 3.512 -2.451 1.00 50.28 80 PRO A N 1
ATOM 639 C CA . PRO A 1 80 ? 16.099 2.932 -2.452 1.00 50.28 80 PRO A CA 1
ATOM 640 C C . PRO A 1 80 ? 14.979 3.912 -2.835 1.00 50.28 80 PRO A C 1
ATOM 642 O O . PRO A 1 80 ? 15.144 5.121 -2.706 1.00 50.28 80 PRO A O 1
ATOM 645 N N . PHE A 1 81 ? 13.771 3.444 -3.167 1.00 53.72 81 PHE A N 1
ATOM 646 C CA . PHE A 1 81 ? 12.616 4.341 -3.061 1.00 53.72 81 PHE A CA 1
ATOM 647 C C . PHE A 1 81 ? 12.356 4.627 -1.565 1.00 53.72 81 PHE A C 1
ATOM 649 O O . PHE A 1 81 ? 11.331 4.249 -1.003 1.00 53.72 81 PHE A O 1
ATOM 656 N N . LYS A 1 82 ? 13.264 5.348 -0.897 1.00 48.44 82 LYS A N 1
ATOM 657 C CA . LYS A 1 82 ? 12.969 6.266 0.199 1.00 48.44 82 LYS A CA 1
ATOM 658 C C . LYS A 1 82 ? 12.153 7.415 -0.383 1.00 48.44 82 LYS A C 1
ATOM 660 O O . LYS A 1 82 ? 12.516 8.585 -0.305 1.00 48.44 82 LYS A O 1
ATOM 665 N N . ILE A 1 83 ? 11.049 7.071 -1.033 1.00 53.91 83 ILE A N 1
ATOM 666 C CA . ILE A 1 83 ? 9.958 8.000 -1.165 1.00 53.91 83 ILE A CA 1
ATOM 667 C C . ILE A 1 83 ? 9.285 7.899 0.191 1.00 53.91 83 ILE A C 1
ATOM 669 O O . ILE A 1 83 ? 8.458 7.022 0.418 1.00 53.91 83 ILE A O 1
ATOM 673 N N . ASN A 1 84 ? 9.746 8.745 1.113 1.00 58.00 84 ASN A N 1
ATOM 674 C CA . ASN A 1 84 ? 9.098 8.946 2.397 1.00 58.00 84 ASN A CA 1
ATOM 675 C C . ASN A 1 84 ? 7.771 9.651 2.110 1.00 58.00 84 ASN A C 1
ATOM 677 O O . ASN A 1 84 ? 7.672 10.876 2.169 1.00 58.00 84 ASN A O 1
ATOM 681 N N . GLY A 1 85 ? 6.767 8.875 1.714 1.00 67.00 85 GLY A N 1
ATOM 682 C CA . GLY A 1 85 ? 5.391 9.318 1.784 1.00 67.00 85 GLY A CA 1
ATOM 683 C C . GLY A 1 85 ? 4.965 9.346 3.243 1.00 67.00 85 GLY A C 1
ATOM 684 O O . GLY A 1 85 ? 5.464 8.573 4.059 1.00 67.00 85 GLY A O 1
ATOM 685 N N . THR A 1 86 ? 3.997 10.191 3.584 1.00 82.69 86 THR A N 1
ATOM 686 C CA . THR A 1 86 ? 3.427 10.192 4.938 1.00 82.69 86 THR A CA 1
ATOM 687 C C . THR A 1 86 ? 2.944 8.787 5.321 1.00 82.69 86 THR A C 1
ATOM 689 O O . THR A 1 86 ? 3.241 8.300 6.407 1.00 82.69 86 THR A O 1
ATOM 692 N N . TYR A 1 87 ? 2.302 8.071 4.392 1.00 87.00 87 TYR A N 1
ATOM 693 C CA . TYR A 1 87 ? 1.689 6.763 4.664 1.00 87.00 87 TYR A CA 1
ATOM 694 C C . TYR A 1 87 ? 2.468 5.558 4.127 1.00 87.00 87 TYR A C 1
ATOM 696 O O . TYR A 1 87 ? 2.177 4.433 4.521 1.00 87.00 87 TYR A O 1
ATOM 704 N N . ILE A 1 88 ? 3.466 5.765 3.263 1.00 86.38 88 ILE A N 1
ATOM 705 C CA . ILE A 1 88 ? 4.344 4.709 2.735 1.00 86.38 88 ILE A CA 1
ATOM 706 C C . ILE A 1 88 ? 5.774 5.069 3.116 1.00 86.38 88 ILE A C 1
ATOM 708 O O . ILE A 1 88 ? 6.295 6.089 2.675 1.00 86.38 88 ILE A O 1
ATOM 712 N N . ASN A 1 89 ? 6.398 4.232 3.940 1.00 82.31 89 ASN A N 1
ATOM 713 C CA . ASN A 1 89 ? 7.732 4.484 4.476 1.00 82.31 89 ASN A CA 1
ATOM 714 C C . ASN A 1 89 ? 8.830 4.179 3.447 1.00 82.31 89 ASN A C 1
ATOM 716 O O . ASN A 1 89 ? 9.841 4.869 3.366 1.00 82.31 89 ASN A O 1
ATOM 720 N N . GLN A 1 90 ? 8.642 3.118 2.663 1.00 80.50 90 GLN A N 1
ATOM 721 C CA . GLN A 1 90 ? 9.628 2.671 1.687 1.00 80.50 90 GLN A CA 1
ATOM 722 C C . GLN A 1 90 ? 8.943 1.905 0.562 1.00 80.50 90 GLN A C 1
ATOM 724 O O . GLN A 1 90 ? 8.019 1.134 0.811 1.00 80.50 90 GLN A O 1
ATOM 729 N N . VAL A 1 91 ? 9.443 2.058 -0.662 1.00 80.00 91 VAL A N 1
ATOM 730 C CA . VAL A 1 91 ? 9.146 1.148 -1.770 1.00 80.00 91 VAL A CA 1
ATOM 731 C C . VAL A 1 91 ? 10.440 0.445 -2.191 1.00 80.00 91 VAL A C 1
ATOM 733 O O . VAL A 1 91 ? 11.532 1.013 -2.163 1.00 80.00 91 VAL A O 1
ATOM 736 N N . THR A 1 92 ? 10.355 -0.834 -2.528 1.00 78.94 92 THR A N 1
ATOM 737 C CA . THR A 1 92 ? 11.500 -1.635 -2.971 1.00 78.94 92 THR A CA 1
ATOM 738 C C . THR A 1 92 ? 11.122 -2.369 -4.245 1.00 78.94 92 THR A C 1
ATOM 740 O O . THR A 1 92 ? 10.139 -3.103 -4.247 1.00 78.94 92 THR A O 1
ATOM 743 N N . ALA A 1 93 ? 11.893 -2.198 -5.320 1.00 76.56 93 ALA A N 1
ATOM 744 C CA . ALA A 1 93 ? 11.729 -2.988 -6.536 1.00 76.56 93 ALA A CA 1
ATOM 745 C C . ALA A 1 93 ? 12.634 -4.223 -6.500 1.00 76.56 93 ALA A C 1
ATOM 747 O O . ALA A 1 93 ? 13.836 -4.130 -6.255 1.00 76.56 93 ALA A O 1
ATOM 748 N N . LEU A 1 94 ? 12.054 -5.385 -6.771 1.00 75.50 94 LEU A N 1
ATOM 749 C CA . LEU A 1 94 ? 12.726 -6.673 -6.856 1.00 75.50 94 LEU A CA 1
ATOM 750 C C . LEU A 1 94 ? 12.395 -7.305 -8.205 1.00 75.50 94 LEU A C 1
ATOM 752 O O . LEU A 1 94 ? 11.230 -7.388 -8.578 1.00 75.50 94 LEU A O 1
ATOM 756 N N . LYS A 1 95 ? 13.400 -7.805 -8.918 1.00 71.81 95 LYS A N 1
ATOM 757 C CA . LYS A 1 95 ? 13.201 -8.663 -10.089 1.00 71.81 95 LYS A CA 1
ATOM 758 C C . LYS A 1 95 ? 13.990 -9.949 -9.869 1.00 71.81 95 LYS A C 1
ATOM 760 O O . LYS A 1 95 ? 15.219 -9.900 -9.879 1.00 71.81 95 LYS A O 1
ATOM 765 N N . PRO A 1 96 ? 13.324 -11.086 -9.618 1.00 66.75 96 PRO A N 1
ATOM 766 C CA . PRO A 1 96 ? 14.011 -12.360 -9.457 1.00 66.75 96 PRO A CA 1
ATOM 767 C C . PRO A 1 96 ? 14.862 -12.681 -10.692 1.00 66.75 96 PRO A C 1
ATOM 769 O O . PRO A 1 96 ? 14.447 -12.404 -11.822 1.00 66.75 96 PRO A O 1
ATOM 772 N N . GLN A 1 97 ? 16.036 -13.292 -10.492 1.00 61.53 97 GLN A N 1
ATOM 773 C CA . GLN A 1 97 ? 16.849 -13.774 -11.612 1.00 61.53 97 GLN A CA 1
ATOM 774 C C . GLN A 1 97 ? 16.018 -14.721 -12.482 1.00 61.53 97 GLN A C 1
ATOM 776 O O . GLN A 1 97 ? 15.347 -15.612 -11.965 1.00 61.53 97 GLN A O 1
ATOM 781 N N . ASN A 1 98 ? 16.069 -14.517 -13.799 1.00 63.47 98 ASN A N 1
ATOM 782 C CA . ASN A 1 98 ? 15.356 -15.309 -14.806 1.00 63.47 98 ASN A CA 1
ATOM 783 C C . ASN A 1 98 ? 13.816 -15.180 -14.773 1.00 63.47 98 ASN A C 1
ATOM 785 O O . ASN A 1 98 ? 13.135 -15.988 -15.402 1.00 63.47 98 ASN A O 1
ATOM 789 N N . SER A 1 99 ? 13.253 -14.177 -14.086 1.00 68.75 99 SER A N 1
ATOM 790 C CA . SER A 1 99 ? 11.816 -13.878 -14.154 1.00 68.75 99 SER A CA 1
ATOM 791 C C . SER A 1 99 ? 11.511 -12.713 -15.100 1.00 68.75 99 SER A C 1
ATOM 793 O O . SER A 1 99 ? 12.241 -11.720 -15.165 1.00 68.75 99 SER A O 1
ATOM 795 N N . SER A 1 100 ? 10.390 -12.822 -15.819 1.00 70.88 100 SER A N 1
ATOM 796 C CA . SER A 1 100 ? 9.794 -11.713 -16.584 1.00 70.88 100 SER A CA 1
ATOM 797 C C . SER A 1 100 ? 8.984 -10.743 -15.710 1.00 70.88 100 SER A C 1
ATOM 799 O O . SER A 1 100 ? 8.452 -9.757 -16.215 1.00 70.88 100 SER A O 1
ATOM 801 N N . GLU A 1 101 ? 8.896 -11.023 -14.408 1.00 79.06 101 GLU A N 1
ATOM 802 C CA . GLU A 1 101 ? 8.072 -10.289 -13.452 1.00 79.06 101 GLU A CA 1
ATOM 803 C C . GLU A 1 101 ? 8.918 -9.355 -12.580 1.00 79.06 101 GLU A C 1
ATOM 805 O O . GLU A 1 101 ? 9.975 -9.735 -12.068 1.00 79.06 101 GLU A O 1
ATOM 810 N N . ILE A 1 102 ? 8.427 -8.133 -12.373 1.00 80.62 102 ILE A N 1
ATOM 811 C CA . ILE A 1 102 ? 8.933 -7.194 -11.368 1.00 80.62 102 ILE A CA 1
ATOM 812 C C . ILE A 1 102 ? 7.978 -7.220 -10.182 1.00 80.62 102 ILE A C 1
ATOM 814 O O . ILE A 1 102 ? 6.769 -7.173 -10.356 1.00 80.62 102 ILE A O 1
ATOM 818 N N . SER A 1 103 ? 8.508 -7.226 -8.968 1.00 84.75 103 SER A N 1
ATOM 819 C CA . SER A 1 103 ? 7.756 -6.990 -7.739 1.00 84.75 103 SER A CA 1
ATOM 820 C C . SER A 1 103 ? 8.130 -5.634 -7.146 1.00 84.75 103 SER A C 1
ATOM 822 O O . SER A 1 103 ? 9.290 -5.412 -6.814 1.00 84.75 103 SER A O 1
ATOM 824 N N . LEU A 1 104 ? 7.164 -4.740 -6.959 1.00 86.12 104 LEU A N 1
ATOM 825 C CA . LEU A 1 104 ? 7.303 -3.560 -6.105 1.00 86.12 104 LEU A CA 1
ATOM 826 C C . LEU A 1 104 ? 6.717 -3.891 -4.738 1.00 86.12 104 LEU A C 1
ATOM 828 O O . LEU A 1 104 ? 5.579 -4.333 -4.652 1.00 86.12 104 LEU A O 1
ATOM 832 N N . ILE A 1 105 ? 7.477 -3.689 -3.671 1.00 87.69 105 ILE A N 1
ATOM 833 C CA . ILE A 1 105 ? 7.027 -3.901 -2.295 1.00 87.69 105 ILE A CA 1
ATOM 834 C C . ILE A 1 105 ? 7.020 -2.550 -1.598 1.00 87.69 105 ILE A C 1
ATOM 836 O O . ILE A 1 105 ? 8.080 -1.971 -1.371 1.00 87.69 105 ILE A O 1
ATOM 840 N N . ALA A 1 106 ? 5.831 -2.053 -1.280 1.00 88.31 106 ALA A N 1
ATOM 841 C CA . ALA A 1 106 ? 5.618 -0.830 -0.526 1.00 88.31 106 ALA A CA 1
ATOM 842 C C . ALA A 1 106 ? 5.318 -1.162 0.938 1.00 88.31 106 ALA A C 1
ATOM 844 O O . ALA A 1 106 ? 4.360 -1.871 1.230 1.00 88.31 106 ALA A O 1
ATOM 845 N N . THR A 1 107 ? 6.124 -0.647 1.860 1.00 89.25 107 THR A N 1
ATOM 846 C CA . THR A 1 107 ? 5.929 -0.806 3.303 1.00 89.25 107 THR A CA 1
ATOM 847 C C . THR A 1 107 ? 5.127 0.371 3.842 1.00 89.25 107 THR A C 1
ATOM 849 O O . THR A 1 107 ? 5.530 1.528 3.688 1.00 89.25 107 THR A O 1
ATOM 852 N N . VAL A 1 108 ? 4.000 0.084 4.490 1.00 89.06 108 VAL A N 1
ATOM 853 C CA . VAL A 1 108 ? 3.116 1.105 5.062 1.00 89.06 108 VAL A CA 1
ATOM 854 C C . VAL A 1 108 ? 3.721 1.668 6.348 1.00 89.06 108 VAL A C 1
ATOM 856 O O . VAL A 1 108 ? 4.322 0.948 7.147 1.00 89.06 108 VAL A O 1
ATOM 859 N N . ASN A 1 109 ? 3.575 2.976 6.550 1.00 88.81 109 ASN A N 1
ATOM 860 C CA . ASN A 1 109 ? 4.019 3.652 7.761 1.00 88.81 109 ASN A CA 1
ATOM 861 C C . ASN A 1 109 ? 3.006 3.436 8.898 1.00 88.81 109 ASN A C 1
ATOM 863 O O . ASN A 1 109 ? 1.981 4.114 8.972 1.00 88.81 109 ASN A O 1
ATOM 867 N N . THR A 1 110 ? 3.312 2.509 9.804 1.00 86.69 110 THR A N 1
ATOM 868 C CA . THR A 1 110 ? 2.450 2.155 10.945 1.00 86.69 110 THR A CA 1
ATOM 869 C C . THR A 1 110 ? 2.361 3.236 12.022 1.00 86.69 110 THR A C 1
ATOM 871 O O . THR A 1 110 ? 1.463 3.180 12.859 1.00 86.69 110 THR A O 1
ATOM 874 N N . ILE A 1 111 ? 3.249 4.239 11.998 1.00 85.62 111 ILE A N 1
ATOM 875 C CA . ILE A 1 111 ? 3.171 5.404 12.892 1.00 85.62 111 ILE A CA 1
ATOM 876 C C . ILE A 1 111 ? 2.012 6.312 12.458 1.00 85.62 111 ILE A C 1
ATOM 878 O O . ILE A 1 111 ? 1.230 6.768 13.287 1.00 85.62 111 ILE A O 1
ATOM 882 N N . GLU A 1 112 ? 1.872 6.534 11.150 1.00 86.81 112 GLU A N 1
ATOM 883 C CA . GLU A 1 112 ? 0.852 7.420 10.569 1.00 86.81 112 GLU A CA 1
ATOM 884 C C . GLU A 1 112 ? -0.479 6.699 10.300 1.00 86.81 112 GLU A C 1
ATOM 886 O O . GLU A 1 112 ? -1.553 7.317 10.287 1.00 86.81 112 GLU A O 1
ATOM 891 N N . VAL A 1 113 ? -0.422 5.379 10.099 1.00 85.56 113 VAL A N 1
ATOM 892 C CA . VAL A 1 113 ? -1.577 4.492 9.920 1.00 85.56 113 VAL A CA 1
ATOM 893 C C . VAL A 1 113 ? -1.524 3.377 10.975 1.00 85.56 113 VAL A C 1
ATOM 895 O O . VAL A 1 113 ? -1.049 2.275 10.692 1.00 85.56 113 VAL A O 1
ATOM 898 N N . PRO A 1 114 ? -1.965 3.651 12.214 1.00 83.25 114 PRO A N 1
ATOM 899 C CA . PRO A 1 114 ? -1.931 2.665 13.287 1.00 83.25 114 PRO A CA 1
ATOM 900 C C . PRO A 1 114 ? -3.041 1.613 13.138 1.00 83.25 114 PRO A C 1
ATOM 902 O O . PRO A 1 114 ? -4.020 1.811 12.417 1.00 83.25 114 PRO A O 1
ATOM 905 N N . ASN A 1 115 ? -2.921 0.521 13.901 1.00 83.12 115 ASN A N 1
ATOM 906 C CA . ASN A 1 115 ? -3.939 -0.534 14.040 1.00 83.12 115 ASN A CA 1
ATOM 907 C C . ASN A 1 115 ? -4.312 -1.235 12.722 1.00 83.12 115 ASN A C 1
ATOM 909 O O . ASN A 1 115 ? -5.469 -1.596 12.505 1.00 83.12 115 ASN A O 1
ATOM 913 N N . LEU A 1 116 ? -3.332 -1.407 11.838 1.00 87.94 116 LEU A N 1
ATOM 914 C CA . LEU A 1 116 ? -3.477 -2.232 10.645 1.00 87.94 116 LEU A CA 1
ATOM 915 C C . LEU A 1 116 ? -3.399 -3.712 11.018 1.00 87.94 116 LEU A C 1
ATOM 917 O O . LEU A 1 116 ? -2.615 -4.099 11.885 1.00 87.94 116 LEU A O 1
ATOM 921 N N . GLU A 1 117 ? -4.211 -4.526 10.357 1.00 89.75 117 GLU A N 1
ATOM 922 C CA . GLU A 1 117 ? -4.367 -5.948 10.658 1.00 89.75 117 GLU A CA 1
ATOM 923 C C . GLU A 1 117 ? -4.656 -6.748 9.372 1.00 89.75 117 GLU A C 1
ATOM 925 O O . GLU A 1 117 ? -4.848 -6.149 8.307 1.00 89.75 117 GLU A O 1
ATOM 930 N N . ASN A 1 118 ? -4.625 -8.077 9.461 1.00 86.62 118 ASN A N 1
ATOM 931 C CA . ASN A 1 118 ? -4.621 -9.027 8.343 1.00 86.62 118 ASN A CA 1
ATOM 932 C C . ASN A 1 118 ? -5.978 -9.689 8.004 1.00 86.62 118 ASN A C 1
ATOM 934 O O . ASN A 1 118 ? -5.989 -10.731 7.369 1.00 86.62 118 ASN A O 1
ATOM 938 N N . GLY A 1 119 ? -7.106 -9.150 8.450 1.00 82.81 119 GLY A N 1
ATOM 939 C CA . GLY A 1 119 ? -8.450 -9.712 8.290 1.00 82.81 119 GLY A CA 1
ATOM 940 C C . GLY A 1 119 ? -8.913 -10.568 9.473 1.00 82.81 119 GLY A C 1
ATOM 941 O O . GLY A 1 119 ? -10.117 -10.651 9.712 1.00 82.81 119 GLY A O 1
ATOM 942 N N . ASP A 1 120 ? -7.975 -11.127 10.243 1.00 84.00 120 ASP A N 1
ATOM 943 C CA . ASP A 1 120 ? -8.219 -12.033 11.374 1.00 84.00 120 ASP A CA 1
ATOM 944 C C . ASP A 1 120 ? -7.995 -11.357 12.742 1.00 84.00 120 ASP A C 1
ATOM 946 O O . ASP A 1 120 ? -7.674 -12.024 13.727 1.00 84.00 120 ASP A O 1
ATOM 950 N N . ASP 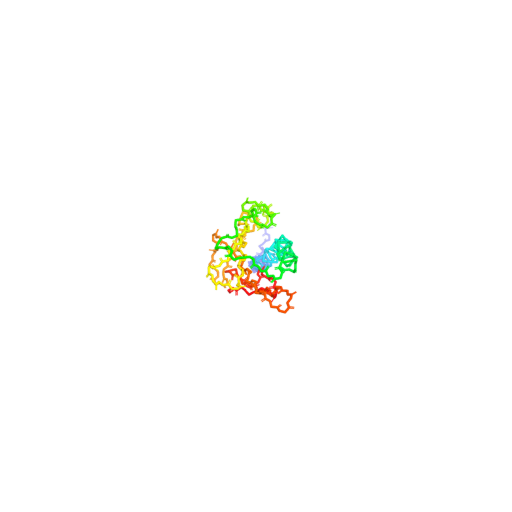A 1 121 ? -8.084 -10.028 12.804 1.00 79.62 121 ASP A N 1
ATOM 951 C CA . ASP A 1 121 ? -7.805 -9.192 13.979 1.00 79.62 121 ASP A CA 1
ATOM 952 C C . ASP A 1 121 ? -6.358 -9.305 14.509 1.00 79.62 121 ASP A C 1
ATOM 954 O O . ASP A 1 121 ? -6.066 -8.906 15.643 1.00 79.62 121 ASP A O 1
ATOM 958 N N . HIS A 1 122 ? -5.413 -9.799 13.695 1.00 85.69 122 HIS A N 1
ATOM 959 C CA . HIS A 1 122 ? -4.002 -9.856 14.079 1.00 85.69 122 HIS A CA 1
ATOM 960 C C . HIS A 1 122 ? -3.268 -8.585 13.630 1.00 85.69 122 HIS A C 1
ATOM 962 O O . HIS A 1 122 ? -3.139 -8.335 12.427 1.00 85.69 122 HIS A O 1
ATOM 968 N N . PRO A 1 123 ? -2.738 -7.775 14.567 1.00 86.69 123 PRO A N 1
ATOM 969 C CA . PRO A 1 123 ? -2.065 -6.533 14.219 1.00 86.69 123 PRO A CA 1
ATOM 970 C C . PRO A 1 123 ? -0.763 -6.800 13.458 1.00 86.69 123 PRO A C 1
ATOM 972 O O . PRO A 1 123 ? 0.062 -7.625 13.857 1.00 86.69 123 PRO A O 1
ATOM 975 N N . LEU A 1 124 ? -0.543 -6.042 12.387 1.00 86.94 124 LEU A N 1
ATOM 976 C CA . LEU A 1 124 ? 0.650 -6.138 11.552 1.00 86.94 124 LEU A CA 1
ATOM 977 C C . LEU A 1 124 ? 1.695 -5.111 11.995 1.00 86.94 124 LEU A C 1
ATOM 979 O O . LEU A 1 124 ? 1.450 -3.906 12.005 1.00 86.94 124 LEU A O 1
ATOM 983 N N . SER A 1 125 ? 2.897 -5.583 12.336 1.00 84.31 125 SER A N 1
ATOM 984 C CA . SER A 1 125 ? 4.014 -4.700 12.713 1.00 84.31 125 SER A CA 1
ATOM 985 C C . SER A 1 125 ? 4.679 -4.025 11.508 1.00 84.31 125 SER A C 1
ATOM 987 O O . SER A 1 125 ? 5.224 -2.931 11.640 1.00 84.31 125 SER A O 1
ATOM 989 N N . SER A 1 126 ? 4.640 -4.664 10.335 1.00 84.75 126 SER A N 1
ATOM 990 C CA . SER A 1 126 ? 5.191 -4.129 9.085 1.00 84.75 126 SER A CA 1
ATOM 991 C C . SER A 1 126 ? 4.313 -4.541 7.893 1.00 84.75 126 SER A C 1
ATOM 993 O O . SER A 1 126 ? 4.681 -5.446 7.144 1.00 84.75 126 SER A O 1
ATOM 995 N N . PRO A 1 127 ? 3.132 -3.914 7.741 1.00 89.50 127 PRO A N 1
ATOM 996 C CA . PRO A 1 127 ? 2.237 -4.194 6.633 1.00 89.50 127 PRO A CA 1
ATOM 997 C C . PRO A 1 127 ? 2.867 -3.770 5.310 1.00 89.50 127 PRO A C 1
ATOM 999 O O . PRO A 1 127 ? 3.519 -2.720 5.212 1.00 89.50 127 PRO A O 1
ATOM 1002 N N . HIS A 1 128 ? 2.657 -4.582 4.283 1.00 90.44 128 HIS A N 1
ATOM 1003 C CA . HIS A 1 128 ? 3.246 -4.375 2.975 1.00 90.44 128 HIS A CA 1
ATOM 1004 C C . HIS A 1 128 ? 2.261 -4.644 1.840 1.00 90.44 128 HIS A C 1
ATOM 1006 O O . HIS A 1 128 ? 1.436 -5.555 1.864 1.00 90.44 128 HIS A O 1
ATOM 1012 N N . ILE A 1 129 ? 2.382 -3.835 0.795 1.00 91.38 129 ILE A N 1
ATOM 1013 C CA . ILE A 1 129 ? 1.601 -3.944 -0.429 1.00 91.38 129 ILE A CA 1
ATOM 1014 C C . ILE A 1 129 ? 2.568 -4.319 -1.544 1.00 91.38 129 ILE A C 1
ATOM 1016 O O . ILE A 1 129 ? 3.549 -3.619 -1.806 1.00 91.38 129 ILE A O 1
ATOM 1020 N N . ARG A 1 130 ? 2.314 -5.455 -2.179 1.00 90.94 130 ARG A N 1
ATOM 1021 C CA . ARG A 1 130 ? 3.097 -6.012 -3.270 1.00 90.94 130 ARG A CA 1
ATOM 1022 C C . ARG A 1 130 ? 2.386 -5.769 -4.596 1.00 90.94 130 ARG A C 1
ATOM 1024 O O . ARG A 1 130 ? 1.231 -6.132 -4.770 1.00 90.94 130 ARG A O 1
ATOM 1031 N N . PHE A 1 131 ? 3.116 -5.225 -5.558 1.00 90.19 131 PHE A N 1
ATOM 1032 C CA . PHE A 1 131 ? 2.669 -5.069 -6.934 1.00 90.19 131 PHE A CA 1
ATOM 1033 C C . PHE A 1 131 ? 3.546 -5.919 -7.831 1.00 90.19 131 PHE A C 1
ATOM 1035 O O . PHE A 1 131 ? 4.737 -5.649 -7.970 1.00 90.19 131 PHE A O 1
ATOM 1042 N N . THR A 1 132 ? 2.971 -6.944 -8.437 1.00 89.75 132 THR A N 1
ATOM 1043 C CA . THR A 1 132 ? 3.651 -7.792 -9.411 1.00 89.75 132 THR A CA 1
ATOM 1044 C C . THR A 1 132 ? 3.295 -7.325 -10.813 1.00 89.75 132 THR A C 1
ATOM 1046 O O . THR A 1 132 ? 2.139 -7.387 -11.221 1.00 89.75 132 THR A O 1
ATOM 1049 N N . GLY A 1 133 ? 4.285 -6.806 -11.529 1.00 88.81 133 GLY A N 1
ATOM 1050 C CA . GLY A 1 133 ? 4.176 -6.347 -12.905 1.00 88.81 133 GLY A CA 1
ATOM 1051 C C . GLY A 1 133 ? 4.748 -7.377 -13.867 1.00 88.81 133 GLY A C 1
ATOM 1052 O O . GLY A 1 133 ? 5.893 -7.801 -13.701 1.00 88.81 133 GLY A O 1
ATOM 1053 N N . ARG A 1 134 ? 3.987 -7.751 -14.896 1.00 86.06 134 ARG A N 1
ATOM 1054 C CA . ARG A 1 134 ? 4.459 -8.598 -15.998 1.00 86.06 134 ARG A CA 1
ATOM 1055 C C . ARG A 1 134 ? 4.375 -7.833 -17.311 1.00 86.06 134 ARG A C 1
ATOM 1057 O O . ARG A 1 134 ? 3.310 -7.330 -17.657 1.00 86.06 134 ARG A O 1
ATOM 1064 N N . TYR A 1 135 ? 5.481 -7.771 -18.049 1.00 80.19 135 TYR A N 1
ATOM 1065 C CA . TYR A 1 135 ? 5.482 -7.153 -19.375 1.00 80.19 135 TYR A CA 1
ATOM 1066 C C . TYR A 1 135 ? 4.756 -8.057 -20.377 1.00 80.19 135 TYR A C 1
ATOM 1068 O O . TYR A 1 135 ? 5.156 -9.205 -20.591 1.00 80.19 135 TYR A O 1
ATOM 1076 N N . ALA A 1 136 ? 3.672 -7.557 -20.962 1.00 79.25 136 ALA A N 1
ATOM 1077 C CA . ALA A 1 136 ? 2.868 -8.252 -21.957 1.00 79.25 136 ALA A CA 1
ATOM 1078 C C . ALA A 1 136 ? 2.224 -7.234 -22.907 1.00 79.25 136 ALA A C 1
ATOM 1080 O O . ALA A 1 136 ? 1.749 -6.192 -22.473 1.00 79.25 136 ALA A O 1
ATOM 1081 N N . HIS A 1 137 ? 2.179 -7.551 -24.205 1.00 72.19 137 HIS A N 1
ATOM 1082 C CA . HIS A 1 137 ? 1.492 -6.743 -25.226 1.00 72.19 137 HIS A CA 1
ATOM 1083 C C . HIS A 1 137 ? 1.923 -5.262 -25.317 1.00 72.19 137 HIS A C 1
ATOM 1085 O O . HIS A 1 137 ? 1.102 -4.415 -25.650 1.00 72.19 137 HIS A O 1
ATOM 1091 N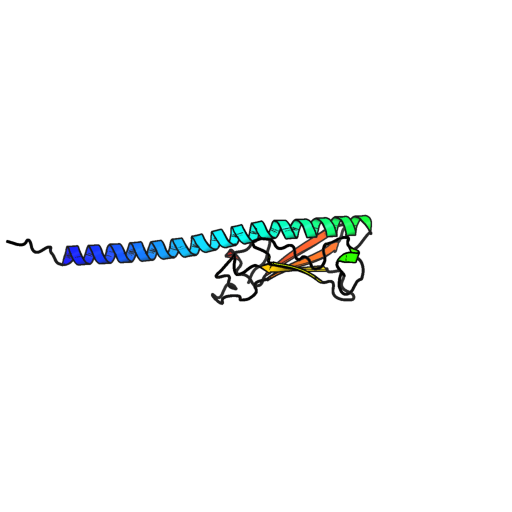 N . GLY A 1 138 ? 3.200 -4.946 -25.065 1.00 74.88 138 GLY A N 1
ATOM 1092 C CA . GLY A 1 138 ? 3.698 -3.565 -25.156 1.00 74.88 138 GLY A CA 1
ATOM 1093 C C . GLY A 1 138 ? 3.333 -2.692 -23.953 1.00 74.88 138 GLY A C 1
ATOM 1094 O O . GLY A 1 138 ? 3.170 -1.494 -24.111 1.00 74.88 138 GLY A O 1
ATOM 1095 N N . GLY A 1 139 ? 3.154 -3.300 -22.777 1.00 76.88 139 GLY A N 1
ATOM 1096 C CA . GLY A 1 139 ? 2.943 -2.605 -21.509 1.00 76.88 139 GLY A CA 1
ATOM 1097 C C . GLY A 1 139 ? 3.155 -3.540 -20.316 1.00 76.88 139 GLY A C 1
ATOM 1098 O O . GLY A 1 139 ? 3.425 -4.734 -20.485 1.00 76.88 139 GLY A O 1
ATOM 1099 N N . ILE A 1 140 ? 3.047 -3.015 -19.093 1.00 84.00 140 ILE A N 1
ATOM 1100 C CA . ILE A 1 140 ? 3.168 -3.810 -17.863 1.00 84.00 140 ILE A CA 1
ATOM 1101 C C . ILE A 1 140 ? 1.779 -4.029 -17.262 1.00 84.00 140 ILE A C 1
ATOM 11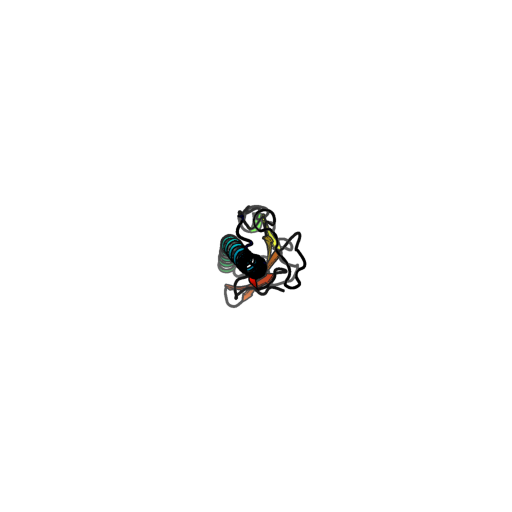03 O O . ILE A 1 140 ? 1.072 -3.087 -16.922 1.00 84.00 140 ILE A O 1
ATOM 1107 N N . ILE A 1 141 ? 1.388 -5.291 -17.095 1.00 88.00 141 ILE A N 1
ATOM 1108 C CA . ILE A 1 141 ? 0.169 -5.656 -16.371 1.00 88.00 141 ILE A CA 1
ATOM 1109 C C . ILE A 1 141 ? 0.524 -5.794 -14.895 1.00 88.00 141 ILE A C 1
ATOM 1111 O O . ILE A 1 141 ? 1.295 -6.683 -14.528 1.00 88.00 141 ILE A O 1
ATOM 1115 N N . TRP A 1 142 ? -0.049 -4.932 -14.058 1.00 88.88 142 TRP A N 1
ATOM 1116 C CA . TRP A 1 142 ? 0.155 -4.943 -12.612 1.00 88.88 142 TRP A CA 1
ATOM 1117 C C . TRP A 1 142 ? -0.941 -5.717 -11.886 1.00 88.88 142 TRP A C 1
ATOM 1119 O O . TRP A 1 142 ? -2.130 -5.517 -12.122 1.00 88.88 142 TRP A O 1
ATOM 1129 N N . GLN A 1 143 ? -0.534 -6.557 -10.945 1.00 92.00 143 GLN A N 1
ATOM 1130 C CA . GLN A 1 143 ? -1.404 -7.213 -9.977 1.00 92.00 143 GLN A CA 1
ATOM 1131 C C . GLN A 1 143 ? -1.015 -6.747 -8.577 1.00 92.00 143 GLN A C 1
ATOM 1133 O O . GLN A 1 143 ? 0.170 -6.689 -8.260 1.00 92.00 143 GLN A O 1
ATOM 1138 N N . CYS A 1 144 ? -2.001 -6.395 -7.754 1.00 92.44 144 CYS A N 1
ATOM 1139 C CA . CYS A 1 144 ? -1.780 -5.905 -6.396 1.00 92.44 144 CYS A CA 1
ATOM 1140 C C . CYS A 1 144 ? -2.231 -6.944 -5.371 1.00 92.44 144 CYS A C 1
ATOM 1142 O O . CYS A 1 144 ? -3.367 -7.420 -5.424 1.00 92.44 144 CYS A O 1
ATOM 1144 N N . SER A 1 145 ? -1.343 -7.266 -4.437 1.00 93.00 145 SER A N 1
ATOM 1145 C CA . SER A 1 145 ? -1.610 -8.113 -3.280 1.00 93.00 145 SER A CA 1
ATOM 1146 C C . SER A 1 145 ? -1.044 -7.488 -2.006 1.00 93.00 145 SER A C 1
ATOM 1148 O O . SER A 1 145 ? -0.080 -6.729 -2.055 1.00 93.00 145 SER A O 1
ATOM 1150 N N . SER A 1 146 ? -1.629 -7.768 -0.848 1.00 92.75 146 SER A N 1
ATOM 1151 C CA . SER A 1 146 ? -1.146 -7.254 0.437 1.00 92.75 146 SER A CA 1
ATOM 1152 C C . SER A 1 146 ? -1.470 -8.220 1.568 1.00 92.75 146 SER A C 1
ATOM 1154 O O . SER A 1 146 ? -2.398 -9.012 1.459 1.00 92.75 146 SER A O 1
ATOM 1156 N N . ASP A 1 147 ? -0.702 -8.134 2.653 1.00 91.69 147 ASP A N 1
ATOM 1157 C CA . ASP A 1 147 ? -0.996 -8.805 3.921 1.00 91.69 147 ASP A CA 1
ATOM 1158 C C . ASP A 1 147 ? -2.118 -8.116 4.719 1.00 91.69 147 ASP A C 1
ATOM 1160 O O . ASP A 1 147 ? -2.652 -8.696 5.661 1.00 91.69 147 ASP A O 1
ATOM 1164 N N . LEU A 1 148 ? -2.496 -6.896 4.335 1.00 90.75 148 LEU A N 1
ATOM 1165 C CA . LEU A 1 148 ? -3.565 -6.114 4.947 1.00 90.75 148 LEU A CA 1
ATOM 1166 C C . LEU A 1 148 ? -4.949 -6.707 4.687 1.00 90.75 148 LEU A C 1
ATOM 1168 O O . LEU A 1 148 ? -5.223 -7.207 3.599 1.00 90.75 148 LEU A O 1
ATOM 1172 N N . ALA A 1 149 ? -5.857 -6.512 5.643 1.00 91.12 149 ALA A N 1
ATOM 1173 C CA . ALA A 1 149 ? -7.267 -6.822 5.460 1.00 91.12 149 ALA A CA 1
ATOM 1174 C C . ALA A 1 149 ? -7.854 -6.075 4.256 1.00 91.12 149 ALA A C 1
ATOM 1176 O O . ALA A 1 149 ? -7.662 -4.859 4.107 1.00 91.12 149 ALA A O 1
ATOM 1177 N N . GLN A 1 150 ? -8.678 -6.763 3.462 1.00 91.00 150 GLN A N 1
ATOM 1178 C CA . GLN A 1 150 ? -9.303 -6.197 2.257 1.00 91.00 150 GLN A CA 1
ATOM 1179 C C . GLN A 1 150 ? -10.020 -4.852 2.494 1.00 91.00 150 GLN A C 1
ATOM 1181 O O . GLN A 1 150 ? -10.033 -3.986 1.620 1.00 91.00 150 GLN A O 1
ATOM 1186 N N . ARG A 1 151 ? -10.591 -4.626 3.686 1.00 88.44 151 ARG A N 1
ATOM 1187 C CA . ARG A 1 151 ? -11.321 -3.384 4.018 1.00 88.44 151 ARG A CA 1
ATOM 1188 C C . ARG A 1 151 ? -10.462 -2.114 3.994 1.00 88.44 151 ARG A C 1
ATOM 1190 O O . ARG A 1 151 ? -11.005 -1.019 3.849 1.00 88.44 151 ARG A O 1
ATOM 1197 N N . TYR A 1 152 ? -9.146 -2.246 4.145 1.00 89.56 152 TYR A N 1
ATOM 1198 C CA . TYR A 1 152 ? -8.202 -1.129 4.081 1.00 89.56 152 TYR A CA 1
ATOM 1199 C C . TYR A 1 152 ? -7.700 -0.862 2.660 1.00 89.56 152 TYR A C 1
ATOM 1201 O O . TYR A 1 152 ? -7.040 0.149 2.418 1.00 89.56 152 TYR A O 1
ATOM 1209 N N . LEU A 1 153 ? -8.016 -1.750 1.719 1.00 90.12 153 LEU A N 1
ATOM 1210 C CA . LEU A 1 153 ? -7.489 -1.736 0.366 1.00 90.12 153 LEU A CA 1
ATOM 1211 C C . LEU A 1 153 ? -8.549 -1.280 -0.648 1.00 90.12 153 LEU A C 1
ATOM 1213 O O . LEU A 1 153 ? -9.762 -1.306 -0.390 1.00 90.12 153 LEU A O 1
ATOM 1217 N N . PRO A 1 154 ? -8.117 -0.783 -1.813 1.00 87.88 154 PRO A N 1
ATOM 1218 C CA . PRO A 1 154 ? -9.007 -0.586 -2.947 1.00 87.88 154 PRO A CA 1
ATOM 1219 C C . PRO A 1 154 ? -9.414 -1.934 -3.563 1.00 87.88 154 PRO A C 1
ATOM 1221 O O . PRO A 1 154 ? -8.725 -2.937 -3.403 1.00 87.88 154 PRO A O 1
ATOM 1224 N N . ASP A 1 155 ? -10.522 -1.949 -4.303 1.00 87.25 155 ASP A N 1
ATOM 1225 C CA . ASP A 1 155 ? -11.100 -3.189 -4.853 1.00 87.25 155 ASP A CA 1
ATOM 1226 C C . ASP A 1 155 ? -10.209 -3.840 -5.931 1.00 87.25 155 ASP A C 1
ATOM 1228 O O . ASP A 1 155 ? -10.366 -5.012 -6.254 1.00 87.25 155 ASP A O 1
ATOM 1232 N N . ASN A 1 156 ? -9.249 -3.088 -6.478 1.00 86.31 156 ASN A N 1
ATOM 1233 C CA . ASN A 1 156 ? -8.242 -3.570 -7.425 1.00 86.31 156 ASN A CA 1
ATOM 1234 C C . ASN A 1 156 ? -6.980 -4.143 -6.747 1.00 86.31 156 ASN A C 1
ATOM 1236 O O . ASN A 1 156 ? -6.006 -4.443 -7.439 1.00 86.31 156 ASN A O 1
ATOM 1240 N N . CYS A 1 157 ? -6.972 -4.271 -5.418 1.00 90.06 157 CYS A N 1
ATOM 1241 C CA . CYS A 1 157 ? -5.895 -4.900 -4.667 1.00 90.06 157 CYS A CA 1
ATOM 1242 C C . CYS A 1 157 ? -6.443 -5.985 -3.748 1.00 90.06 157 CYS A C 1
ATOM 1244 O O . CYS A 1 157 ? -7.379 -5.738 -2.989 1.00 90.06 157 CYS A O 1
ATOM 1246 N N . HIS A 1 158 ? -5.841 -7.170 -3.806 1.00 92.38 158 HIS A N 1
ATOM 1247 C CA . HIS A 1 158 ? -6.252 -8.306 -2.991 1.00 92.38 158 HIS A CA 1
ATOM 1248 C C . HIS A 1 158 ? -5.534 -8.304 -1.642 1.00 92.38 158 HIS A C 1
ATOM 1250 O O . HIS A 1 158 ? -4.316 -8.471 -1.578 1.00 92.38 158 HIS A O 1
ATOM 1256 N N . GLY A 1 159 ? -6.302 -8.107 -0.578 1.00 86.81 159 GLY A N 1
ATOM 1257 C CA . GLY A 1 159 ? -5.866 -8.310 0.798 1.00 86.81 159 GLY A CA 1
ATOM 1258 C C . GLY A 1 159 ? -6.072 -9.742 1.272 1.00 86.81 159 GLY A C 1
ATOM 1259 O O . GLY A 1 159 ? -6.620 -10.574 0.540 1.00 86.81 159 GLY A O 1
ATOM 1260 N N . THR A 1 160 ? -5.646 -9.986 2.507 1.00 80.25 160 THR A N 1
ATOM 1261 C CA . THR A 1 160 ? -5.958 -11.211 3.252 1.00 80.25 160 THR A CA 1
ATOM 1262 C C . THR A 1 160 ? -7.347 -11.130 3.885 1.00 80.25 160 THR A C 1
ATOM 1264 O O . THR A 1 160 ? -7.820 -9.997 4.176 1.00 80.25 160 THR A O 1
#

pLDDT: mean 78.02, std 13.59, range [39.94, 93.0]

Secondary structure (DSSP, 8-state):
------HHHHHHHHHHHHHHHHHHHHHHHHHHHHHHHHHHHHHHHHHHHHHHHHHHHHHHTTS----SS--GGGGT--SSB----SSEEEEEEE--TT-SEEEEEEEE-TTTS-S-B-SSSPBPSS-EEEEEEEEETTEEEEEEEESS-GGGS-TTEE--